Protein AF-A0A2W4IQF8-F1 (afdb_monomer_lite)

Secondary structure (DSSP, 8-state):
---SHHHHHHHHHHHHHHHHHHHHHHHHHHHHHHTT-S-HHHHHHHHHHGGGS-HHHHHHHHHHHHH--HHHHHHHHHHHHHHHHHHHHHHHHHHHHHHHHHHHHHHHHHHHHHHHHHHHHH--

pLDDT: mean 87.43, std 9.72, range [46.59, 96.44]

Radius of gyration: 28.13 Å; chains: 1; bounding box: 71×42×72 Å

Foldseek 3Di:
DPDPPPVVVVVVVVVVVVVVVVLVVLLVLLLVLLVVDPPVVVSVVCNVCVVVDDPVRSVLSSVCSVPVDPVSVVVSVVVVVVVVVVVVVVVVVVVVVVVVVVVVVVVVVVVVVVVVVVVVVVVD

Structure (mmCIF, N/CA/C/O backbone):
data_AF-A0A2W4IQF8-F1
#
_entry.id   AF-A0A2W4IQF8-F1
#
loop_
_atom_site.group_PDB
_atom_site.id
_atom_site.type_symbol
_atom_site.label_atom_id
_atom_site.label_alt_id
_atom_site.label_comp_id
_atom_site.label_asym_id
_atom_site.label_entity_id
_atom_site.label_seq_id
_atom_site.pdbx_PDB_ins_code
_atom_site.Cartn_x
_atom_site.Cartn_y
_atom_site.Cartn_z
_atom_site.occupancy
_atom_site.B_iso_or_equiv
_atom_site.auth_seq_id
_atom_site.auth_comp_id
_atom_site.auth_asym_id
_atom_site.auth_atom_id
_atom_site.pdbx_PDB_model_num
ATOM 1 N N . MET A 1 1 ? 30.285 -25.801 24.815 1.00 46.59 1 MET A N 1
ATOM 2 C CA . MET A 1 1 ? 29.829 -25.815 23.406 1.00 46.59 1 MET A CA 1
ATOM 3 C C . MET A 1 1 ? 29.248 -24.438 23.049 1.00 46.59 1 MET A C 1
ATOM 5 O O . MET A 1 1 ? 28.047 -24.290 22.911 1.00 46.59 1 MET A O 1
ATOM 9 N N . ILE A 1 2 ? 30.096 -23.400 22.976 1.00 52.03 2 ILE A N 1
ATOM 10 C CA . ILE A 1 2 ? 29.701 -21.990 22.739 1.00 52.03 2 ILE A CA 1
ATOM 11 C C . ILE A 1 2 ? 30.511 -21.454 21.545 1.00 52.03 2 ILE A C 1
ATOM 13 O O . ILE A 1 2 ? 31.310 -20.536 21.677 1.00 52.03 2 ILE A O 1
ATOM 17 N N . LYS A 1 3 ? 30.402 -22.105 20.382 1.00 49.88 3 LYS A N 1
ATOM 18 C CA . LY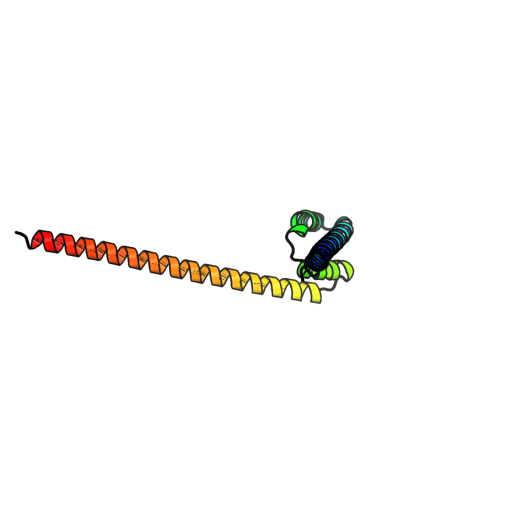S A 1 3 ? 31.070 -21.650 19.144 1.00 49.88 3 LYS A CA 1
ATOM 19 C C . LYS A 1 3 ? 30.112 -21.378 17.974 1.00 49.88 3 LYS A C 1
ATOM 21 O O . LYS A 1 3 ? 30.555 -20.849 16.966 1.00 49.88 3 LYS A O 1
ATOM 26 N N . ASN A 1 4 ? 28.805 -21.596 18.148 1.00 55.59 4 ASN A N 1
ATOM 27 C CA . ASN A 1 4 ? 27.803 -21.387 17.091 1.00 55.59 4 ASN A CA 1
ATOM 28 C C . ASN A 1 4 ? 27.175 -19.976 17.067 1.00 55.59 4 ASN A C 1
ATOM 30 O O . ASN A 1 4 ? 26.306 -19.718 16.258 1.00 55.59 4 ASN A O 1
ATOM 34 N N . ASN A 1 5 ? 27.579 -19.037 17.932 1.00 70.44 5 ASN A N 1
ATOM 35 C CA . ASN A 1 5 ? 26.847 -17.764 18.089 1.00 70.44 5 ASN A CA 1
ATOM 36 C C . ASN A 1 5 ? 27.422 -16.598 17.251 1.00 70.44 5 ASN A C 1
ATOM 38 O O . ASN A 1 5 ? 26.697 -15.684 16.875 1.00 70.44 5 ASN A O 1
ATOM 42 N N . ILE A 1 6 ? 28.725 -16.602 16.944 1.00 78.06 6 ILE A N 1
ATOM 43 C CA . ILE A 1 6 ? 29.368 -15.478 16.234 1.00 78.06 6 ILE A CA 1
ATOM 44 C C . ILE A 1 6 ? 29.118 -15.560 14.724 1.00 78.06 6 ILE A C 1
ATOM 46 O O . ILE A 1 6 ? 28.731 -14.561 14.125 1.00 78.06 6 ILE A O 1
ATOM 50 N N . TYR A 1 7 ? 29.275 -16.742 14.122 1.00 79.25 7 TYR A N 1
ATOM 51 C CA . TYR A 1 7 ? 29.042 -16.940 12.688 1.00 79.25 7 TYR A CA 1
ATOM 52 C C . TYR A 1 7 ? 27.589 -16.651 12.295 1.00 79.25 7 TYR A C 1
ATOM 54 O O . TYR A 1 7 ? 27.363 -15.914 11.341 1.00 79.25 7 TYR A O 1
ATOM 62 N N . ASP A 1 8 ? 26.617 -17.111 13.087 1.00 81.62 8 ASP A N 1
ATOM 63 C CA . ASP A 1 8 ? 25.195 -16.828 12.855 1.00 81.62 8 ASP A CA 1
ATOM 64 C C . ASP A 1 8 ? 24.875 -15.328 12.931 1.00 81.62 8 ASP A C 1
ATOM 66 O O . ASP A 1 8 ? 24.068 -14.814 12.158 1.00 81.62 8 ASP A O 1
ATOM 70 N N . LYS A 1 9 ? 25.519 -14.595 13.849 1.00 81.94 9 LYS A N 1
ATOM 71 C CA . LYS A 1 9 ? 25.371 -13.136 13.949 1.00 81.94 9 LYS A CA 1
ATOM 72 C C . LYS A 1 9 ? 25.987 -12.418 12.754 1.00 81.94 9 LYS A C 1
ATOM 74 O O . LYS A 1 9 ? 25.345 -11.529 12.205 1.00 81.94 9 LYS A O 1
ATOM 79 N N . ILE A 1 10 ? 27.192 -12.810 12.339 1.00 83.00 10 ILE A N 1
ATOM 80 C CA . ILE A 1 10 ? 27.861 -12.244 11.158 1.00 83.00 10 ILE A CA 1
ATOM 81 C C . ILE A 1 10 ? 27.022 -12.501 9.904 1.00 83.00 10 ILE A C 1
ATOM 83 O O . ILE A 1 10 ? 26.798 -11.577 9.130 1.00 83.00 10 ILE A O 1
ATOM 87 N N . TYR A 1 11 ? 26.495 -13.716 9.742 1.00 81.25 11 TYR A N 1
ATOM 88 C CA . TYR A 1 11 ? 25.629 -14.074 8.620 1.00 81.25 11 TYR A CA 1
ATOM 89 C C . TYR A 1 11 ? 24.345 -13.233 8.587 1.00 81.25 11 TYR A C 1
ATOM 91 O O . TYR A 1 11 ? 23.978 -12.701 7.543 1.00 81.25 11 TYR A O 1
ATOM 99 N N . LYS A 1 12 ? 23.693 -13.025 9.740 1.00 83.31 12 LYS A N 1
ATOM 100 C CA . LYS A 1 12 ? 22.524 -12.134 9.837 1.00 83.31 12 LYS A CA 1
ATOM 101 C C . LYS A 1 12 ? 22.856 -10.691 9.462 1.00 83.31 12 LYS A C 1
ATOM 103 O O . LYS A 1 12 ? 22.110 -10.086 8.702 1.00 83.31 12 LYS A O 1
ATOM 108 N N . VAL A 1 13 ? 23.962 -10.147 9.973 1.00 84.19 13 VAL A N 1
ATOM 109 C CA . VAL A 1 13 ? 24.404 -8.780 9.646 1.00 84.19 13 VAL A CA 1
ATOM 110 C C . VAL A 1 13 ? 24.711 -8.651 8.154 1.00 84.19 13 VAL A C 1
ATOM 112 O O . VAL A 1 13 ? 24.280 -7.687 7.532 1.00 84.19 13 VAL A O 1
ATOM 115 N N . PHE A 1 14 ? 25.391 -9.635 7.567 1.00 82.69 14 PHE A N 1
ATOM 116 C CA . PHE A 1 14 ? 25.687 -9.667 6.136 1.00 82.69 14 PHE A CA 1
ATOM 117 C C . PHE A 1 14 ? 24.415 -9.668 5.280 1.00 82.69 14 PHE A C 1
ATOM 119 O O . PHE A 1 14 ? 24.308 -8.874 4.351 1.00 82.69 14 PHE A O 1
ATOM 126 N N . ASN A 1 15 ? 23.419 -10.486 5.631 1.00 79.81 15 ASN A N 1
ATOM 127 C CA . ASN A 1 15 ? 22.148 -10.520 4.904 1.00 79.81 15 ASN A CA 1
ATOM 128 C C . ASN A 1 15 ? 21.381 -9.199 5.005 1.00 79.81 15 ASN A C 1
ATOM 130 O O . ASN A 1 15 ? 20.836 -8.739 4.008 1.00 79.81 15 ASN A O 1
ATOM 134 N N . ILE A 1 16 ? 21.381 -8.565 6.181 1.00 82.50 16 ILE A N 1
ATOM 135 C CA . ILE A 1 16 ? 20.774 -7.241 6.367 1.00 82.50 16 ILE A CA 1
ATOM 136 C C . ILE A 1 16 ? 21.474 -6.202 5.480 1.00 82.50 16 ILE A C 1
ATOM 138 O O . ILE A 1 16 ? 20.809 -5.419 4.811 1.00 82.50 16 ILE A O 1
ATOM 142 N N . ILE A 1 17 ? 22.811 -6.205 5.444 1.00 81.69 17 ILE A N 1
ATOM 143 C CA . ILE A 1 17 ? 23.585 -5.282 4.602 1.00 81.69 17 ILE A CA 1
ATOM 144 C C . ILE A 1 17 ? 23.272 -5.502 3.119 1.00 81.69 17 ILE A C 1
ATOM 146 O O . ILE A 1 17 ? 23.031 -4.527 2.413 1.00 81.69 17 ILE A O 1
ATOM 150 N N . ASN A 1 18 ? 23.247 -6.752 2.651 1.00 80.56 18 ASN A N 1
ATOM 151 C CA . ASN A 1 18 ? 22.939 -7.053 1.251 1.00 80.56 18 ASN A CA 1
ATOM 152 C C . ASN A 1 18 ? 21.545 -6.569 0.856 1.00 80.56 18 ASN A C 1
ATOM 154 O O . ASN A 1 18 ? 21.410 -5.911 -0.170 1.00 80.56 18 ASN A O 1
ATOM 158 N N . PHE A 1 19 ? 20.549 -6.818 1.705 1.00 81.88 19 PHE A N 1
ATOM 159 C CA . PHE A 1 19 ? 19.185 -6.342 1.501 1.00 81.88 19 PHE A CA 1
ATOM 160 C C . PHE A 1 19 ? 19.122 -4.810 1.362 1.00 81.88 19 PHE A C 1
ATOM 162 O O . PHE A 1 19 ? 18.545 -4.286 0.413 1.00 81.88 19 PHE A O 1
ATOM 169 N N . PHE A 1 20 ? 19.799 -4.067 2.247 1.00 81.88 20 PHE A N 1
ATOM 170 C CA . PHE A 1 20 ? 19.864 -2.605 2.127 1.00 81.88 20 PHE A CA 1
ATOM 171 C C . PHE A 1 20 ? 20.572 -2.142 0.850 1.00 81.88 20 PHE A C 1
ATOM 173 O O . PHE A 1 20 ? 20.150 -1.164 0.233 1.00 81.88 20 PHE A O 1
ATOM 180 N N . MET A 1 21 ? 21.649 -2.820 0.450 1.00 85.94 21 MET A N 1
ATOM 181 C CA . MET A 1 21 ? 22.392 -2.478 -0.765 1.00 85.94 21 MET A CA 1
ATOM 182 C C . MET A 1 21 ? 21.556 -2.698 -2.029 1.00 85.94 21 MET A C 1
ATOM 1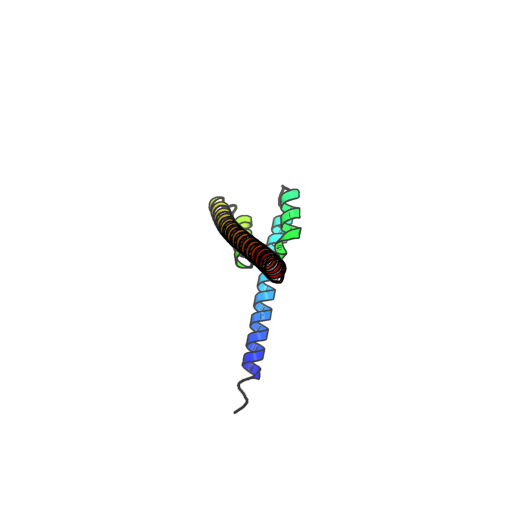84 O O . MET A 1 21 ? 21.617 -1.876 -2.943 1.00 85.94 21 MET A O 1
ATOM 188 N N . GLU A 1 22 ? 20.759 -3.764 -2.066 1.00 89.69 22 GLU A N 1
ATOM 189 C CA . GLU A 1 22 ? 19.836 -4.067 -3.162 1.00 89.69 22 GLU A CA 1
ATOM 190 C C . GLU A 1 22 ? 18.748 -2.998 -3.290 1.00 89.69 22 GLU A C 1
ATOM 192 O O . GLU A 1 22 ? 18.574 -2.420 -4.366 1.00 89.69 22 GLU A O 1
ATOM 197 N N . ARG A 1 23 ? 18.122 -2.614 -2.173 1.00 92.75 23 ARG A N 1
ATOM 198 C CA . ARG A 1 23 ? 17.149 -1.517 -2.156 1.00 92.75 23 ARG A CA 1
ATOM 199 C C . ARG A 1 23 ? 17.747 -0.195 -2.641 1.00 92.75 23 ARG A C 1
ATOM 201 O O . ARG A 1 23 ? 17.172 0.471 -3.500 1.00 92.75 23 ARG A O 1
ATOM 208 N N . ILE A 1 24 ? 18.920 0.187 -2.129 1.00 91.31 24 ILE A N 1
ATOM 209 C CA . ILE A 1 24 ? 19.610 1.420 -2.551 1.00 91.31 24 ILE A CA 1
ATOM 210 C C . ILE A 1 24 ? 19.899 1.385 -4.057 1.00 91.31 24 ILE A C 1
ATOM 212 O O . ILE A 1 24 ? 19.774 2.404 -4.744 1.00 91.31 24 ILE A O 1
ATOM 216 N N . PHE A 1 25 ? 20.293 0.225 -4.583 1.00 92.06 25 PHE A N 1
ATOM 217 C CA . PHE A 1 25 ? 20.529 0.047 -6.009 1.00 92.06 25 PHE A CA 1
ATOM 218 C C . PHE A 1 25 ? 19.247 0.245 -6.833 1.00 92.06 25 PHE A C 1
ATOM 220 O O . PHE A 1 25 ? 19.275 1.017 -7.798 1.00 92.06 25 PHE A O 1
ATOM 227 N N . LEU A 1 26 ? 18.134 -0.378 -6.430 1.00 93.50 26 LEU A N 1
ATOM 228 C CA . LEU A 1 26 ? 16.824 -0.220 -7.074 1.00 93.50 26 LEU A CA 1
ATOM 229 C C . LEU A 1 26 ? 16.376 1.246 -7.081 1.00 93.50 26 LEU A C 1
ATOM 231 O O . LEU A 1 26 ? 16.114 1.807 -8.148 1.00 93.50 26 LEU A O 1
ATOM 235 N N . GLU A 1 27 ? 16.376 1.902 -5.919 1.00 93.81 27 GLU A N 1
ATOM 236 C CA . GLU A 1 27 ? 15.953 3.301 -5.797 1.00 93.81 27 GLU A CA 1
ATOM 237 C C . GLU A 1 27 ? 16.784 4.233 -6.690 1.00 93.81 27 GLU A C 1
ATOM 239 O O . GLU A 1 27 ? 16.240 5.108 -7.366 1.00 93.81 27 GLU A O 1
ATOM 244 N N . ASN A 1 28 ? 18.106 4.048 -6.734 1.00 93.06 28 ASN A N 1
ATOM 245 C CA . ASN A 1 28 ? 18.986 4.870 -7.568 1.00 93.06 28 ASN A CA 1
ATOM 246 C C . ASN A 1 28 ? 18.730 4.664 -9.063 1.00 93.06 28 ASN A C 1
ATOM 248 O O . ASN A 1 28 ? 18.785 5.621 -9.842 1.00 93.06 28 ASN A O 1
ATOM 252 N N . ARG A 1 29 ? 18.442 3.427 -9.476 1.00 94.69 29 ARG A N 1
ATOM 253 C CA . ARG A 1 29 ? 18.128 3.107 -10.871 1.00 94.69 29 ARG A CA 1
ATOM 254 C C . ARG A 1 29 ? 16.808 3.749 -11.293 1.00 94.69 29 ARG A C 1
ATOM 256 O O . ARG A 1 29 ? 16.766 4.408 -12.330 1.00 94.69 29 ARG A O 1
ATOM 263 N N . ILE A 1 30 ? 15.786 3.666 -10.445 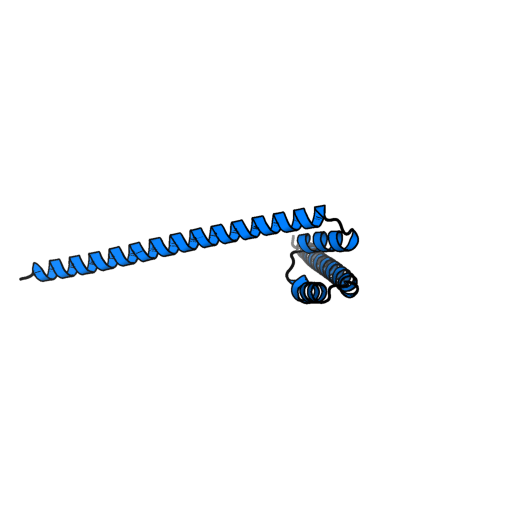1.00 94.12 30 ILE A N 1
ATOM 264 C CA . ILE A 1 30 ? 14.497 4.329 -10.664 1.00 94.12 30 ILE A CA 1
ATOM 265 C C . ILE A 1 30 ? 14.669 5.856 -10.714 1.00 94.12 30 ILE A C 1
ATOM 267 O O . ILE A 1 30 ? 14.214 6.480 -11.669 1.00 94.12 30 ILE A O 1
ATOM 271 N N . LYS A 1 31 ? 15.391 6.468 -9.762 1.00 92.88 31 LYS A N 1
ATOM 272 C CA . LYS A 1 31 ? 15.683 7.921 -9.761 1.00 92.88 31 LYS A CA 1
ATOM 273 C C . LYS A 1 31 ? 16.353 8.375 -11.054 1.00 92.88 31 LYS A C 1
ATOM 275 O O . LYS A 1 31 ? 16.002 9.412 -11.618 1.00 92.88 31 LYS A O 1
ATOM 280 N N . LYS A 1 32 ? 17.288 7.574 -11.566 1.00 93.38 32 LYS A N 1
ATOM 281 C CA . LYS A 1 32 ? 17.932 7.848 -12.851 1.00 93.38 32 LYS A CA 1
ATOM 282 C C . LYS A 1 32 ? 16.918 7.843 -13.996 1.00 93.38 32 LYS A C 1
ATOM 284 O O . LYS A 1 32 ? 16.950 8.767 -14.800 1.00 93.38 32 LYS A O 1
ATOM 289 N N . ILE A 1 33 ? 16.017 6.862 -14.068 1.00 92.44 33 ILE A N 1
ATOM 290 C CA . ILE A 1 33 ? 14.976 6.823 -15.110 1.00 92.44 33 ILE A CA 1
ATOM 291 C C . ILE A 1 33 ? 14.017 8.013 -14.970 1.00 92.44 33 ILE A C 1
ATOM 293 O O . ILE A 1 33 ? 13.741 8.692 -15.957 1.00 92.44 33 ILE A O 1
ATOM 297 N N . ILE A 1 34 ? 13.586 8.321 -13.743 1.00 91.94 34 ILE A N 1
ATOM 298 C CA . ILE A 1 34 ? 12.714 9.457 -13.418 1.00 91.94 34 ILE A CA 1
ATOM 299 C C . ILE A 1 34 ? 13.270 10.780 -13.952 1.00 91.94 34 ILE A C 1
ATOM 301 O O . ILE A 1 34 ? 12.512 11.571 -14.509 1.00 91.94 34 ILE A O 1
ATOM 305 N N . SER A 1 35 ? 14.587 10.995 -13.864 1.00 90.06 35 SER A N 1
ATOM 306 C CA . SER A 1 35 ? 15.231 12.217 -14.372 1.00 90.06 35 SER A CA 1
ATOM 307 C C . SER A 1 35 ? 15.041 12.452 -15.880 1.00 90.06 35 SER A C 1
ATOM 309 O O . SER A 1 35 ? 15.212 13.573 -16.357 1.00 90.06 35 SER A O 1
ATOM 311 N N . PHE A 1 36 ? 14.655 11.414 -16.632 1.00 90.81 36 PHE A N 1
ATOM 312 C CA . PHE A 1 36 ? 14.371 11.480 -18.067 1.00 90.81 36 PHE A CA 1
ATOM 313 C C . PHE A 1 36 ? 12.870 11.505 -18.401 1.00 90.81 36 PHE A C 1
ATOM 315 O O . PHE A 1 36 ? 12.508 11.629 -19.575 1.00 90.81 36 PHE A O 1
ATOM 322 N N . ILE A 1 37 ? 11.981 11.389 -17.408 1.00 88.19 37 ILE A N 1
ATOM 323 C CA . ILE A 1 37 ? 10.531 11.414 -17.626 1.00 88.19 37 ILE A CA 1
ATOM 324 C C . ILE A 1 37 ? 10.105 12.823 -18.058 1.00 88.19 37 ILE A C 1
ATOM 326 O O . ILE A 1 37 ? 10.399 13.820 -17.405 1.00 88.19 37 ILE A O 1
ATOM 330 N N . LYS A 1 38 ? 9.360 12.912 -19.169 1.00 88.88 38 LYS A N 1
ATOM 331 C CA . LYS A 1 38 ? 8.869 14.196 -19.710 1.00 88.88 38 LYS A CA 1
ATOM 332 C C . LYS A 1 38 ? 7.861 14.887 -18.791 1.00 88.88 38 LYS A C 1
ATOM 334 O O . LYS A 1 38 ? 7.786 16.111 -18.770 1.00 88.88 38 LYS A O 1
ATOM 339 N N . ASN A 1 39 ? 7.056 14.101 -18.079 1.00 90.88 39 ASN A N 1
ATOM 340 C CA . ASN A 1 39 ? 6.095 14.607 -17.110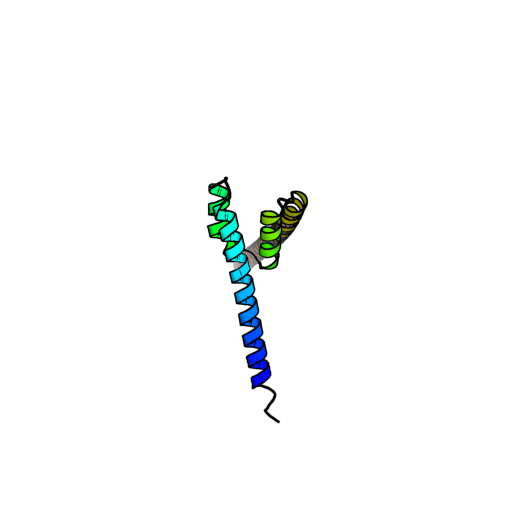 1.00 90.88 39 ASN A CA 1
ATOM 341 C C . ASN A 1 39 ? 6.817 14.934 -15.794 1.00 90.88 39 ASN A C 1
ATOM 343 O O . ASN A 1 39 ? 7.114 14.040 -15.003 1.00 90.88 39 ASN A O 1
ATOM 347 N N . GLN A 1 40 ? 7.099 16.220 -15.584 1.00 90.12 40 GLN A N 1
ATOM 348 C CA . GLN A 1 40 ? 7.836 16.697 -14.413 1.00 90.12 40 GLN A CA 1
ATOM 349 C C . GLN A 1 40 ? 7.080 16.462 -13.103 1.00 90.12 40 GLN A C 1
ATOM 351 O O . GLN A 1 40 ? 7.708 16.091 -12.117 1.00 90.12 40 GLN A O 1
ATOM 356 N N . ASP A 1 41 ? 5.753 16.606 -13.097 1.00 92.50 41 ASP A N 1
ATOM 357 C CA . ASP A 1 41 ? 4.939 16.392 -11.895 1.00 92.50 41 ASP A CA 1
ATOM 358 C C . ASP A 1 41 ? 5.007 14.932 -11.441 1.00 92.50 41 ASP A C 1
ATOM 360 O O . ASP A 1 41 ? 5.225 14.645 -10.264 1.00 92.50 41 ASP A O 1
ATOM 364 N N . LEU A 1 42 ? 4.888 14.000 -12.393 1.00 87.44 42 LEU A N 1
ATOM 365 C CA . LEU A 1 42 ? 5.041 12.573 -12.125 1.00 87.44 42 LEU A CA 1
ATOM 366 C C . LEU A 1 42 ? 6.458 12.252 -11.641 1.00 87.44 42 LEU A C 1
ATOM 368 O O . LEU A 1 42 ? 6.620 11.505 -10.678 1.00 87.44 42 LEU A O 1
ATOM 372 N N . GLY A 1 43 ? 7.475 12.824 -12.286 1.00 91.06 43 GLY A N 1
ATOM 373 C CA . GLY A 1 43 ? 8.862 12.601 -11.898 1.00 91.06 43 GLY A CA 1
ATOM 374 C C . GLY A 1 43 ? 9.152 13.074 -10.471 1.00 91.06 43 GLY A C 1
ATOM 375 O O . GLY A 1 43 ? 9.647 12.297 -9.658 1.00 91.06 43 GLY A O 1
ATOM 376 N N . LEU A 1 44 ? 8.753 14.303 -10.134 1.00 91.62 44 LEU A N 1
ATOM 377 C CA . LEU A 1 44 ? 8.903 14.870 -8.789 1.00 91.62 44 LEU A CA 1
ATOM 378 C C . LEU A 1 44 ? 8.134 14.069 -7.737 1.00 91.62 44 LEU A C 1
ATOM 380 O O . LEU A 1 44 ? 8.644 13.830 -6.638 1.00 91.62 44 LEU A O 1
ATOM 384 N N . PHE A 1 45 ? 6.915 13.635 -8.066 1.00 91.31 45 PHE A N 1
ATOM 385 C CA . PHE A 1 45 ? 6.115 12.807 -7.171 1.00 91.31 45 PHE A CA 1
ATOM 386 C C . PHE A 1 45 ? 6.824 11.489 -6.853 1.00 91.31 45 PHE A C 1
ATOM 388 O O . PHE A 1 45 ? 6.952 11.133 -5.680 1.00 91.31 45 PHE A O 1
ATOM 395 N N . LEU A 1 46 ? 7.316 10.785 -7.874 1.00 90.38 46 LEU A N 1
ATOM 396 C CA . LEU A 1 46 ? 8.020 9.521 -7.684 1.00 90.38 46 LEU A CA 1
ATOM 397 C C . LEU A 1 46 ? 9.334 9.724 -6.923 1.00 90.38 46 LEU A C 1
ATOM 399 O O . LEU A 1 46 ? 9.588 9.001 -5.967 1.00 90.38 46 LEU A O 1
ATOM 403 N N . GLU A 1 47 ? 10.132 10.736 -7.267 1.00 91.06 47 GLU A N 1
ATOM 404 C CA . GLU A 1 47 ? 11.400 11.022 -6.583 1.00 91.06 47 GLU A CA 1
ATOM 405 C C . GLU A 1 47 ? 11.209 11.285 -5.082 1.00 91.06 47 GLU A C 1
ATOM 407 O O . GLU A 1 47 ? 11.983 10.793 -4.259 1.00 91.06 47 GLU A O 1
ATOM 412 N N . THR A 1 48 ? 10.145 12.007 -4.721 1.00 92.69 48 THR A N 1
ATOM 413 C CA . THR A 1 48 ? 9.843 12.360 -3.326 1.00 92.69 48 THR A CA 1
ATOM 414 C C . THR A 1 48 ? 9.325 11.169 -2.517 1.00 92.69 48 THR A C 1
ATOM 416 O O . THR A 1 48 ? 9.555 11.103 -1.311 1.00 92.69 48 THR A O 1
ATOM 419 N N . ASN A 1 49 ? 8.623 10.230 -3.159 1.00 91.38 49 ASN A N 1
ATOM 420 C CA . ASN A 1 49 ? 7.885 9.171 -2.463 1.00 91.38 49 ASN A CA 1
ATOM 421 C C . ASN A 1 49 ? 8.480 7.770 -2.631 1.00 91.38 49 ASN A C 1
ATOM 423 O O . ASN A 1 49 ? 8.022 6.851 -1.960 1.00 91.38 49 ASN A O 1
ATOM 427 N N . ILE A 1 50 ? 9.501 7.584 -3.472 1.00 91.25 50 ILE A N 1
ATOM 428 C CA . ILE A 1 50 ? 10.078 6.265 -3.773 1.00 91.25 50 ILE A CA 1
ATOM 429 C C . ILE A 1 50 ? 10.525 5.489 -2.527 1.00 91.25 50 ILE A C 1
ATOM 431 O O . ILE A 1 50 ? 10.356 4.279 -2.458 1.00 91.25 50 ILE A O 1
ATOM 435 N N . SER A 1 51 ? 11.022 6.179 -1.501 1.00 89.06 51 SER A N 1
ATOM 436 C CA . SER A 1 51 ? 11.472 5.549 -0.255 1.00 89.06 51 SER A CA 1
ATOM 437 C C . SER A 1 51 ? 10.338 4.935 0.572 1.00 89.06 51 SER A C 1
ATOM 439 O O . SER A 1 51 ? 10.613 4.161 1.485 1.00 89.06 51 SER A O 1
ATOM 441 N N . VAL A 1 52 ? 9.079 5.269 0.272 1.00 90.75 52 VAL A N 1
ATOM 442 C CA . VAL A 1 52 ? 7.886 4.744 0.955 1.00 90.75 52 VAL A CA 1
ATOM 443 C C . VAL A 1 52 ? 7.434 3.409 0.357 1.00 90.75 52 VAL A C 1
ATOM 445 O O . VAL A 1 52 ? 6.683 2.680 0.997 1.00 90.75 52 VAL A O 1
ATOM 448 N N . PHE A 1 53 ? 7.886 3.075 -0.852 1.00 90.94 53 PHE A N 1
ATOM 449 C CA . PHE A 1 53 ? 7.482 1.855 -1.543 1.00 90.94 53 PHE A CA 1
ATOM 450 C C . PHE A 1 53 ? 8.117 0.631 -0.876 1.00 90.94 53 PHE A C 1
ATOM 452 O O . PHE A 1 53 ? 9.274 0.667 -0.438 1.00 90.94 53 PHE A O 1
ATOM 459 N N . GLU A 1 54 ? 7.356 -0.457 -0.803 1.00 91.94 54 GLU A N 1
ATOM 460 C CA . GLU A 1 54 ? 7.882 -1.766 -0.417 1.00 91.94 54 GLU A CA 1
ATOM 461 C C . GLU A 1 54 ? 8.817 -2.292 -1.518 1.00 91.94 54 GLU A C 1
ATOM 463 O O . GLU A 1 54 ? 8.758 -1.826 -2.656 1.00 91.94 54 GLU A O 1
ATOM 468 N N . ASP A 1 55 ? 9.721 -3.219 -1.197 1.00 91.25 55 ASP A N 1
ATOM 469 C CA . ASP A 1 55 ? 10.729 -3.673 -2.169 1.00 91.25 55 ASP A CA 1
ATOM 470 C C . ASP A 1 55 ? 10.091 -4.333 -3.402 1.00 91.25 55 ASP A C 1
ATOM 472 O O . ASP A 1 55 ? 10.451 -3.989 -4.526 1.00 91.25 55 ASP A O 1
ATOM 476 N N . ASP A 1 56 ? 9.059 -5.159 -3.210 1.00 90.94 56 ASP A N 1
ATOM 477 C CA . ASP A 1 56 ? 8.294 -5.771 -4.307 1.00 90.94 56 ASP A CA 1
ATOM 478 C C . ASP A 1 56 ? 7.644 -4.708 -5.219 1.00 90.94 56 ASP A C 1
ATOM 480 O O . ASP A 1 56 ? 7.577 -4.854 -6.443 1.00 90.94 56 ASP A O 1
ATOM 484 N N . ASP A 1 57 ? 7.191 -3.597 -4.631 1.00 93.25 57 ASP A N 1
ATOM 485 C CA . ASP A 1 57 ? 6.597 -2.486 -5.374 1.00 93.25 57 ASP A CA 1
ATOM 486 C C . ASP A 1 57 ? 7.658 -1.700 -6.148 1.00 93.25 57 ASP A C 1
ATOM 488 O O . ASP A 1 57 ? 7.392 -1.229 -7.256 1.00 93.25 57 ASP A O 1
ATOM 492 N N . LEU A 1 58 ? 8.863 -1.560 -5.583 1.00 93.62 58 LEU A N 1
ATOM 493 C CA . LEU A 1 58 ? 10.006 -0.946 -6.256 1.00 93.62 58 LEU A CA 1
ATOM 494 C C . LEU A 1 58 ? 10.443 -1.769 -7.466 1.00 93.62 58 LEU A C 1
ATOM 496 O O . LEU A 1 58 ? 10.703 -1.191 -8.521 1.00 93.62 58 LEU A O 1
ATOM 500 N N . GLU A 1 59 ? 10.498 -3.093 -7.341 1.00 93.19 59 GLU A N 1
ATOM 501 C CA . GLU A 1 59 ? 10.842 -3.985 -8.450 1.00 93.19 59 GLU A CA 1
ATOM 502 C C . GLU A 1 59 ? 9.837 -3.867 -9.596 1.00 93.19 59 GLU A C 1
ATOM 504 O O . GLU A 1 59 ? 10.228 -3.628 -10.740 1.00 93.19 59 GLU A O 1
ATOM 509 N N . ARG A 1 60 ? 8.537 -3.930 -9.290 1.00 93.31 60 ARG A N 1
ATOM 510 C CA . ARG A 1 60 ? 7.474 -3.788 -10.297 1.00 93.31 60 ARG A CA 1
ATOM 511 C C . ARG A 1 60 ? 7.440 -2.398 -10.923 1.00 93.31 60 ARG A C 1
ATOM 513 O O . ARG A 1 60 ? 7.241 -2.269 -12.130 1.00 93.31 60 ARG A O 1
ATOM 520 N N . LEU A 1 61 ? 7.659 -1.349 -10.127 1.00 92.50 61 LEU A N 1
ATOM 521 C CA . LEU A 1 61 ? 7.773 0.015 -10.640 1.00 92.50 61 LEU A CA 1
ATOM 522 C C . LEU A 1 61 ? 8.968 0.142 -11.589 1.00 92.50 61 LEU A C 1
ATOM 524 O O . LEU A 1 61 ? 8.835 0.743 -12.654 1.00 92.50 61 LEU A O 1
ATOM 528 N N . LEU A 1 62 ? 10.124 -0.419 -11.227 1.00 93.44 62 LEU A N 1
ATOM 529 C CA . LEU A 1 62 ? 11.300 -0.419 -12.089 1.00 93.44 62 LEU A CA 1
ATOM 530 C C . LEU A 1 62 ? 11.027 -1.178 -13.391 1.00 93.44 62 LEU A C 1
ATOM 532 O O . LEU A 1 62 ? 11.327 -0.658 -14.462 1.00 93.44 62 LEU A O 1
ATOM 536 N N . GLU A 1 63 ? 10.418 -2.360 -13.315 1.00 93.69 63 GLU A N 1
ATOM 537 C CA . GLU A 1 63 ? 10.072 -3.158 -14.493 1.00 93.69 63 GLU A CA 1
ATOM 538 C C . GLU A 1 63 ? 9.121 -2.399 -15.426 1.00 93.69 63 GLU A C 1
ATOM 540 O O . GLU A 1 63 ? 9.361 -2.335 -16.635 1.00 93.69 63 GLU A O 1
ATOM 545 N N . PHE A 1 64 ? 8.094 -1.739 -14.883 1.00 92.81 64 PHE A N 1
ATOM 546 C CA . PHE A 1 64 ? 7.229 -0.857 -15.667 1.00 92.81 64 PHE A CA 1
ATOM 547 C C . PHE A 1 64 ? 8.024 0.269 -16.337 1.00 92.81 64 PHE A C 1
ATOM 549 O O . PHE A 1 64 ? 7.877 0.502 -17.534 1.00 92.81 64 PHE A O 1
ATOM 556 N N . LEU A 1 65 ? 8.880 0.963 -15.585 1.00 91.00 65 LEU A N 1
ATOM 557 C CA . LEU A 1 65 ? 9.657 2.092 -16.098 1.00 91.00 65 LEU A CA 1
ATOM 558 C C . LEU A 1 65 ? 10.655 1.684 -17.192 1.00 91.00 65 LEU A C 1
ATOM 560 O O . LEU A 1 65 ? 10.976 2.501 -18.056 1.00 91.00 65 LEU A O 1
ATOM 564 N N . GLU A 1 66 ? 11.142 0.444 -17.170 1.00 91.56 66 GLU A N 1
ATOM 565 C CA . GLU A 1 66 ? 12.070 -0.085 -18.174 1.00 91.56 66 GLU A CA 1
ATOM 566 C C . GLU A 1 66 ? 11.369 -0.652 -19.410 1.00 91.56 66 GLU A C 1
ATOM 568 O O . GLU A 1 66 ? 11.890 -0.529 -20.519 1.00 91.56 66 GLU A O 1
ATOM 573 N N . THR A 1 67 ? 10.197 -1.263 -19.235 1.00 92.31 67 THR A N 1
ATOM 574 C CA . THR A 1 67 ? 9.484 -1.969 -20.313 1.00 92.31 67 THR A CA 1
ATOM 575 C C . THR A 1 67 ? 8.382 -1.138 -20.962 1.00 92.31 67 THR A C 1
ATOM 577 O O . THR A 1 67 ? 8.054 -1.364 -22.126 1.00 92.31 67 THR A O 1
ATOM 580 N N . GLY A 1 68 ? 7.797 -0.191 -20.227 1.00 88.69 68 GLY A N 1
ATOM 581 C CA . GLY A 1 68 ? 6.588 0.526 -20.630 1.00 88.69 68 GLY A CA 1
ATOM 582 C C . GLY A 1 68 ? 5.353 -0.373 -20.744 1.00 88.69 68 GLY A C 1
ATOM 583 O O . GLY A 1 68 ? 4.446 -0.043 -21.502 1.00 88.69 68 GLY A O 1
ATOM 584 N N . SER A 1 69 ? 5.325 -1.523 -20.058 1.00 93.12 69 SER A N 1
ATOM 585 C CA . SER A 1 69 ? 4.209 -2.473 -20.136 1.00 93.12 69 SER A CA 1
ATOM 586 C C . SER A 1 69 ? 2.955 -1.941 -19.436 1.00 93.12 69 SER A C 1
ATOM 588 O O . SER A 1 69 ? 2.886 -1.891 -18.205 1.00 93.12 69 SER A O 1
ATOM 590 N N . ASP A 1 70 ? 1.940 -1.592 -20.229 1.00 91.31 70 ASP A N 1
ATOM 591 C CA . ASP A 1 70 ? 0.637 -1.134 -19.731 1.00 91.31 70 ASP A CA 1
ATOM 592 C C . ASP A 1 70 ? -0.099 -2.214 -18.915 1.00 91.31 70 ASP A C 1
ATOM 594 O O . ASP A 1 70 ? -0.813 -1.903 -17.963 1.00 91.31 70 ASP A O 1
ATOM 598 N N . GLU A 1 71 ? 0.089 -3.490 -19.260 1.00 93.88 71 GLU A N 1
ATOM 599 C CA . GLU A 1 71 ? -0.507 -4.616 -18.530 1.00 93.88 71 GLU A CA 1
ATOM 600 C C . GLU A 1 71 ? 0.074 -4.715 -17.114 1.00 93.88 71 GLU A C 1
ATOM 602 O O . GLU A 1 71 ? -0.672 -4.796 -16.140 1.00 93.88 71 GLU A O 1
ATOM 607 N N . LEU A 1 72 ? 1.399 -4.583 -16.987 1.00 92.25 72 LEU A N 1
ATOM 608 C CA . LEU A 1 72 ? 2.086 -4.662 -15.699 1.00 92.25 72 LEU A CA 1
ATOM 609 C C . LEU A 1 72 ? 1.639 -3.546 -14.750 1.00 92.25 72 LEU A C 1
ATOM 611 O O . LEU A 1 72 ? 1.351 -3.798 -13.579 1.00 92.25 72 LEU A O 1
ATOM 615 N N . ILE A 1 73 ? 1.546 -2.308 -15.248 1.00 90.62 73 ILE A N 1
ATOM 616 C CA . ILE A 1 73 ? 1.093 -1.181 -14.425 1.00 90.62 73 ILE A CA 1
ATOM 617 C C . ILE A 1 73 ? -0.395 -1.295 -14.080 1.00 90.62 73 ILE A C 1
ATOM 619 O O . ILE A 1 73 ? -0.783 -0.961 -12.960 1.00 90.62 73 ILE A O 1
ATOM 623 N N . ALA A 1 74 ? -1.234 -1.798 -14.992 1.00 93.38 74 ALA A N 1
ATOM 624 C CA . ALA A 1 74 ? -2.653 -2.010 -14.723 1.00 93.38 74 ALA A CA 1
ATOM 625 C C . ALA A 1 74 ? -2.871 -3.063 -13.626 1.00 93.38 74 ALA A C 1
ATOM 627 O O . ALA A 1 74 ? -3.674 -2.841 -12.710 1.00 93.38 74 ALA A O 1
ATOM 628 N N . ASP A 1 75 ? -2.127 -4.166 -13.674 1.00 94.44 75 ASP A N 1
ATOM 629 C CA . ASP A 1 75 ? -2.170 -5.215 -12.657 1.00 94.44 75 ASP A CA 1
ATOM 630 C C . ASP A 1 75 ? -1.659 -4.706 -11.308 1.00 94.44 75 ASP A C 1
ATOM 632 O O . ASP A 1 75 ? -2.340 -4.866 -10.289 1.00 94.44 75 ASP A O 1
ATOM 636 N N . PHE A 1 76 ? -0.525 -3.998 -11.306 1.00 93.12 76 PHE A N 1
ATOM 637 C CA . PHE A 1 76 ? 0.032 -3.383 -10.103 1.00 93.12 76 PHE A CA 1
ATOM 638 C C . PHE A 1 76 ? -0.959 -2.418 -9.435 1.00 93.12 76 PHE A C 1
ATOM 640 O O . PHE A 1 76 ? -1.253 -2.536 -8.242 1.00 93.12 76 PHE A O 1
ATOM 647 N N . LEU A 1 77 ? -1.547 -1.497 -10.204 1.00 92.50 77 LEU A N 1
ATOM 648 C CA . LEU A 1 77 ? -2.532 -0.542 -9.690 1.00 92.50 77 LEU A CA 1
ATOM 649 C C . LEU A 1 77 ? -3.809 -1.236 -9.199 1.00 92.50 77 LEU A C 1
ATOM 651 O O . LEU A 1 77 ? -4.402 -0.814 -8.200 1.00 92.50 77 LEU A O 1
ATOM 655 N N . THR A 1 78 ? -4.231 -2.312 -9.865 1.00 96.12 78 THR A N 1
ATOM 656 C CA . THR A 1 78 ? -5.390 -3.112 -9.450 1.00 96.12 78 THR A CA 1
ATOM 657 C C . THR A 1 78 ? -5.143 -3.793 -8.107 1.00 96.12 78 THR A C 1
ATOM 659 O O . THR A 1 78 ? -6.026 -3.791 -7.243 1.00 96.12 78 THR A O 1
ATOM 662 N N . GLU A 1 79 ? -3.955 -4.356 -7.906 1.00 95.31 79 GLU A N 1
ATOM 663 C CA . GLU A 1 79 ? -3.553 -4.971 -6.642 1.00 95.31 79 GLU A CA 1
ATOM 664 C C . GLU A 1 79 ? -3.552 -3.947 -5.504 1.00 95.31 79 GLU A C 1
ATOM 666 O O . GLU A 1 79 ? -4.275 -4.126 -4.518 1.00 95.31 79 GLU A O 1
ATOM 671 N N . LYS A 1 80 ? -2.879 -2.805 -5.689 1.00 92.69 80 LYS A N 1
ATOM 672 C CA . LYS A 1 80 ? -2.844 -1.733 -4.679 1.00 92.69 80 LYS A CA 1
ATOM 673 C C . LYS A 1 80 ? -4.217 -1.154 -4.368 1.00 92.69 80 LYS A C 1
ATOM 675 O O . LYS A 1 80 ? -4.532 -0.864 -3.212 1.00 92.69 80 LYS A O 1
ATOM 680 N N . THR A 1 81 ? -5.088 -1.064 -5.369 1.00 94.62 81 THR A N 1
ATOM 681 C CA . THR A 1 81 ? -6.480 -0.648 -5.159 1.00 94.62 81 THR A CA 1
ATOM 682 C C . THR A 1 81 ? -7.234 -1.644 -4.275 1.00 94.62 81 THR A C 1
ATOM 684 O O . THR A 1 81 ? -7.958 -1.235 -3.363 1.00 94.62 81 THR A O 1
ATOM 687 N N . LYS A 1 82 ? -7.062 -2.954 -4.492 1.00 96.19 82 LYS A N 1
ATOM 688 C CA . LYS A 1 82 ? -7.691 -3.991 -3.656 1.00 96.19 82 LYS A CA 1
ATOM 689 C C . LYS A 1 82 ? -7.177 -3.939 -2.218 1.00 96.19 82 LYS A C 1
ATOM 691 O O . LYS A 1 82 ? -7.988 -3.987 -1.291 1.00 96.19 82 LYS A O 1
ATOM 696 N N . GLU A 1 83 ? -5.868 -3.794 -2.023 1.00 93.94 83 GLU A N 1
ATOM 697 C CA . GLU A 1 83 ? -5.258 -3.646 -0.695 1.00 93.94 83 GLU A CA 1
ATOM 698 C C . GLU A 1 83 ? -5.830 -2.443 0.056 1.00 93.94 83 GLU A C 1
ATOM 700 O O . GLU A 1 83 ? -6.288 -2.572 1.197 1.00 93.94 83 GLU A O 1
ATOM 705 N N . PHE A 1 84 ? -5.889 -1.287 -0.609 1.00 94.00 84 PHE A N 1
ATOM 706 C CA . PHE A 1 84 ? -6.468 -0.074 -0.044 1.00 94.00 84 PHE A CA 1
ATOM 707 C C . PHE A 1 84 ? -7.938 -0.272 0.348 1.00 94.00 84 PHE A C 1
ATOM 709 O O . PHE A 1 84 ? -8.340 0.057 1.467 1.00 94.00 84 PHE A O 1
ATOM 716 N N . MET A 1 85 ? -8.743 -0.881 -0.527 1.00 95.94 85 MET A N 1
ATOM 717 C CA . MET A 1 85 ? -10.156 -1.156 -0.247 1.00 95.94 85 MET A CA 1
ATOM 718 C C . MET A 1 85 ? -10.347 -2.077 0.964 1.00 95.94 85 MET A C 1
ATOM 720 O O . MET A 1 85 ? -11.247 -1.844 1.778 1.00 95.94 85 MET A O 1
ATOM 724 N N . LEU A 1 86 ? -9.481 -3.078 1.142 1.00 96.44 86 LEU A N 1
ATOM 725 C CA . LEU A 1 86 ? -9.493 -3.938 2.328 1.00 96.44 86 LEU A CA 1
ATOM 726 C C . LEU A 1 86 ? -9.168 -3.156 3.606 1.00 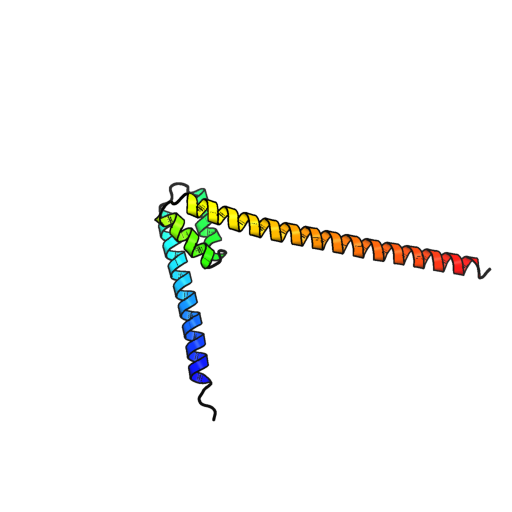96.44 86 LEU A C 1
ATOM 728 O O . LEU A 1 86 ? -9.813 -3.368 4.637 1.00 96.44 86 LEU A O 1
ATOM 732 N N . GLN A 1 87 ? -8.195 -2.243 3.561 1.00 94.81 87 GLN A N 1
ATOM 733 C CA . GLN A 1 87 ? -7.878 -1.383 4.705 1.00 94.81 87 GLN A CA 1
ATOM 734 C C . GLN A 1 87 ? -9.045 -0.450 5.054 1.00 94.81 87 GLN A C 1
ATOM 736 O O . GLN A 1 87 ? -9.419 -0.340 6.225 1.00 94.81 87 GLN A O 1
ATOM 741 N N . VAL A 1 88 ? -9.681 0.156 4.048 1.00 95.69 88 VAL A N 1
ATOM 742 C CA . VAL A 1 88 ? -10.875 0.994 4.230 1.00 95.69 88 VAL A CA 1
ATOM 743 C C . VAL A 1 88 ? -12.004 0.206 4.896 1.00 95.69 88 VAL A C 1
ATOM 745 O O . VAL A 1 88 ? -12.642 0.706 5.827 1.00 95.69 88 VAL A O 1
ATOM 748 N N . GLU A 1 89 ? -12.243 -1.034 4.473 1.00 95.44 89 GLU A N 1
ATOM 749 C CA . GLU A 1 89 ? -13.288 -1.872 5.063 1.00 95.44 89 GLU A CA 1
ATOM 750 C C . GLU A 1 89 ? -12.977 -2.238 6.522 1.00 95.44 89 GLU A C 1
ATOM 752 O O . GLU A 1 89 ? -13.845 -2.122 7.392 1.00 95.44 89 GLU A O 1
ATOM 757 N N . LYS A 1 90 ? -11.716 -2.562 6.839 1.00 96.00 90 LYS A N 1
ATOM 758 C CA . LYS A 1 90 ? -11.271 -2.765 8.230 1.00 96.00 90 LYS A CA 1
ATOM 759 C C . LYS A 1 90 ? -11.536 -1.525 9.091 1.00 96.00 90 LYS A C 1
ATOM 761 O O . LYS A 1 90 ? -12.070 -1.647 10.196 1.00 96.00 90 LYS A O 1
ATOM 766 N N . ILE A 1 91 ? -11.233 -0.329 8.584 1.00 95.12 91 ILE A N 1
ATOM 767 C CA . ILE A 1 91 ? -11.491 0.935 9.291 1.00 95.12 91 ILE A CA 1
ATOM 768 C C . ILE A 1 91 ? -12.994 1.135 9.528 1.00 95.12 91 ILE A C 1
ATOM 770 O O . ILE A 1 91 ? -13.396 1.488 10.642 1.00 95.12 91 ILE A O 1
ATOM 774 N N . LYS A 1 92 ? -13.848 0.870 8.530 1.00 94.75 92 LYS A N 1
ATOM 775 C CA . LYS A 1 92 ? -15.313 0.945 8.688 1.00 94.75 92 LYS A CA 1
ATOM 776 C C . LYS A 1 92 ? -15.816 -0.005 9.774 1.00 94.75 92 LYS A C 1
ATOM 778 O O . LYS A 1 92 ? -16.617 0.404 10.620 1.00 94.75 92 LYS A O 1
ATOM 783 N N . GLN A 1 93 ? -15.322 -1.241 9.795 1.00 94.38 93 GLN A N 1
ATOM 784 C CA . GLN A 1 93 ? -15.679 -2.228 10.816 1.00 94.38 93 GLN A CA 1
ATOM 785 C C . GLN A 1 93 ? -15.259 -1.774 12.218 1.00 94.38 93 GLN A C 1
ATOM 787 O O . GLN A 1 93 ? -16.062 -1.846 13.151 1.00 94.38 93 GLN A O 1
ATOM 792 N N . ILE A 1 94 ? -14.038 -1.253 12.372 1.00 94.81 94 ILE A N 1
ATOM 793 C CA . ILE A 1 94 ? -13.547 -0.703 13.644 1.00 94.81 94 ILE A CA 1
ATOM 794 C C . ILE A 1 94 ? -14.419 0.477 14.088 1.00 94.81 94 ILE A C 1
ATOM 796 O O . ILE A 1 94 ? -14.890 0.496 15.225 1.00 94.81 94 ILE A O 1
ATOM 800 N N . LYS A 1 95 ? -14.717 1.422 13.189 1.00 93.94 95 LYS A N 1
ATOM 801 C CA . LYS A 1 95 ? -15.584 2.575 13.478 1.00 93.94 95 LYS A CA 1
ATOM 802 C C . LYS A 1 95 ? -16.979 2.139 13.941 1.00 93.94 95 LYS A C 1
ATOM 804 O O . LYS A 1 95 ? -17.513 2.706 14.894 1.00 93.94 95 LYS A O 1
ATOM 809 N N . SER A 1 96 ? -17.547 1.111 13.310 1.00 92.94 96 SER A N 1
ATOM 810 C CA . SER A 1 96 ? -18.832 0.521 13.707 1.00 92.94 96 SER A CA 1
ATOM 811 C C . SER A 1 96 ? -18.772 -0.105 15.105 1.00 92.94 96 SER A C 1
ATOM 813 O O . SER A 1 96 ? -19.637 0.173 15.937 1.00 92.94 96 SER A O 1
ATOM 815 N N . LYS A 1 97 ? -17.720 -0.879 15.411 1.00 93.56 97 LYS A N 1
ATOM 816 C CA . LYS A 1 97 ? -17.500 -1.455 16.751 1.00 93.56 97 LYS A CA 1
ATOM 817 C C . LYS A 1 97 ? -17.380 -0.369 17.821 1.00 93.56 97 LYS A C 1
ATOM 819 O O . LYS A 1 97 ? -18.077 -0.441 18.826 1.00 93.56 97 LYS A O 1
ATOM 824 N N . ILE A 1 98 ? -16.583 0.673 17.571 1.00 91.81 98 ILE A N 1
ATOM 825 C CA . ILE A 1 98 ? -16.434 1.814 18.489 1.00 91.81 98 ILE A CA 1
ATOM 826 C C . ILE A 1 98 ? -17.786 2.488 18.745 1.00 91.81 98 ILE A C 1
ATOM 828 O O . ILE A 1 98 ? -18.106 2.801 19.889 1.00 91.81 98 ILE A O 1
ATOM 832 N N . LYS A 1 99 ? -18.601 2.697 17.701 1.00 92.19 99 LYS A N 1
ATOM 833 C CA . LYS A 1 99 ? -19.936 3.294 17.851 1.00 92.19 99 LYS A CA 1
ATOM 834 C C . LYS A 1 99 ? -20.852 2.429 18.722 1.00 92.19 99 LYS A C 1
ATOM 836 O O . LYS A 1 99 ? -21.514 2.968 19.602 1.00 92.19 99 LYS A O 1
ATOM 841 N N . LYS A 1 100 ? -20.868 1.110 18.504 1.00 91.38 100 LYS A N 1
ATOM 842 C CA . LYS A 1 100 ? -21.671 0.170 19.306 1.00 91.38 100 LYS A CA 1
ATOM 843 C C . LYS A 1 100 ? -21.251 0.162 20.775 1.00 91.38 100 LYS A C 1
AT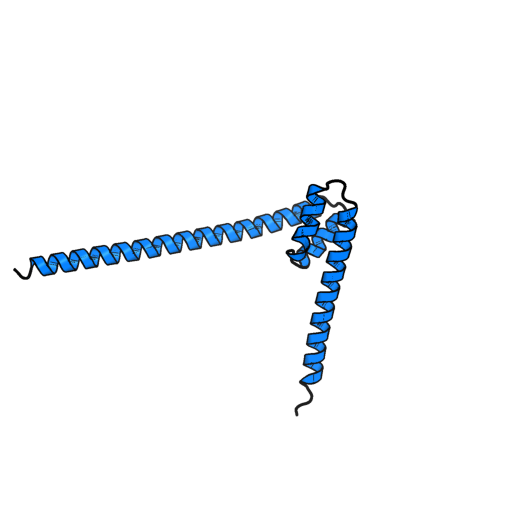OM 845 O O . LYS A 1 100 ? -22.110 0.207 21.643 1.00 91.38 100 LYS A O 1
ATOM 850 N N . GLU A 1 101 ? -19.951 0.144 21.051 1.00 91.06 101 GLU A N 1
ATOM 851 C CA . GLU A 1 101 ? -19.438 0.182 22.427 1.00 91.06 101 GLU A CA 1
ATOM 852 C C . GLU A 1 101 ? -19.742 1.514 23.127 1.00 91.06 101 GLU A C 1
ATOM 854 O O . GLU A 1 101 ? -20.075 1.524 24.309 1.00 91.06 101 GLU A O 1
ATOM 859 N N . LYS A 1 102 ? -19.693 2.643 22.404 1.00 89.25 102 LYS A N 1
ATOM 860 C CA . LYS A 1 102 ? -20.119 3.942 22.951 1.00 89.25 102 LYS A CA 1
ATOM 861 C C . LYS A 1 102 ? -21.604 3.957 23.319 1.00 89.25 102 LYS A C 1
ATOM 863 O O . LYS A 1 102 ? -21.922 4.396 24.416 1.00 89.25 102 LYS A O 1
ATOM 868 N N . LEU A 1 103 ? -22.472 3.449 22.441 1.00 89.75 103 LEU A N 1
ATOM 869 C CA . LEU A 1 103 ? -23.916 3.372 22.697 1.00 89.75 103 LEU A CA 1
ATOM 870 C C . LEU A 1 103 ? -24.227 2.500 23.916 1.00 89.75 103 LEU A C 1
ATOM 872 O O . LEU A 1 103 ? -24.931 2.947 24.808 1.00 89.75 103 LEU A O 1
ATOM 876 N N . LYS A 1 104 ? -23.616 1.313 24.017 1.00 90.50 104 LYS A N 1
ATOM 877 C CA . LYS A 1 104 ? -23.783 0.450 25.196 1.00 90.50 104 LYS A CA 1
ATOM 878 C C . LYS A 1 104 ? -23.390 1.148 26.494 1.00 90.50 104 LYS A C 1
ATOM 880 O O . LYS A 1 104 ? -24.075 0.997 27.492 1.00 90.50 104 LYS A O 1
ATOM 885 N N . LYS A 1 105 ? -22.281 1.898 26.499 1.00 87.06 105 LYS A N 1
ATOM 886 C CA . LYS A 1 105 ? -21.861 2.644 27.695 1.00 87.06 105 LYS A CA 1
ATOM 887 C C . LYS A 1 105 ? -22.875 3.714 28.091 1.00 87.06 105 LYS A C 1
ATOM 889 O O . LYS A 1 105 ? -23.113 3.862 29.281 1.00 87.06 105 LYS A O 1
ATOM 894 N N . GLN A 1 106 ? -23.449 4.419 27.118 1.00 86.25 106 GLN A N 1
ATOM 895 C CA . GLN A 1 106 ? -24.492 5.414 27.372 1.00 86.25 106 GLN A CA 1
ATOM 896 C C . GLN A 1 106 ? -25.758 4.761 27.930 1.00 86.25 106 GLN A C 1
ATOM 898 O O . GLN A 1 106 ? -26.209 5.165 28.989 1.00 86.25 106 GLN A O 1
ATOM 903 N N . GLU A 1 107 ? -26.250 3.688 27.305 1.00 85.56 107 GLU A N 1
ATOM 904 C CA . GLU A 1 107 ? -27.430 2.954 27.789 1.00 85.56 107 GLU A CA 1
ATOM 905 C C . GLU A 1 107 ? -27.239 2.422 29.219 1.00 85.56 107 GLU A C 1
ATOM 907 O O . GLU A 1 107 ? -28.162 2.450 30.027 1.00 85.56 107 GLU A O 1
ATOM 912 N N . THR A 1 108 ? -26.041 1.935 29.561 1.00 87.06 108 THR A N 1
ATOM 913 C CA . THR A 1 108 ? -25.744 1.496 30.931 1.00 87.06 108 THR A CA 1
ATOM 914 C C . THR A 1 108 ? -25.710 2.669 31.912 1.00 87.06 108 THR A C 1
ATOM 916 O O . THR A 1 108 ? -26.182 2.518 33.035 1.00 87.06 108 THR A O 1
ATOM 919 N N . GLN A 1 109 ? -25.160 3.822 31.515 1.00 87.31 109 GLN A N 1
ATOM 920 C CA . GLN A 1 109 ? -25.154 5.026 32.354 1.00 87.31 109 GLN A CA 1
ATOM 921 C C . GLN A 1 109 ? -26.577 5.518 32.621 1.00 87.31 109 GLN A C 1
ATOM 923 O O . GLN A 1 109 ? -26.932 5.672 33.782 1.00 87.31 109 GLN A O 1
ATOM 928 N N . GLU A 1 110 ? -27.397 5.648 31.575 1.00 82.62 110 GLU A N 1
ATOM 929 C CA . GLU A 1 110 ? -28.802 6.067 31.678 1.00 82.62 110 GLU A CA 1
ATOM 930 C C . GLU A 1 110 ? -29.601 5.128 32.593 1.00 82.62 110 GLU A C 1
ATOM 932 O O . GLU A 1 110 ? -30.289 5.592 33.495 1.00 82.62 110 GLU A O 1
ATOM 937 N N . LYS A 1 111 ? -29.433 3.805 32.458 1.00 85.38 111 LYS A N 1
ATOM 938 C CA . LYS A 1 111 ? -30.088 2.838 33.358 1.00 85.38 111 LYS A CA 1
ATOM 939 C C . LYS A 1 111 ? -29.651 2.966 34.811 1.00 85.38 111 LYS A C 1
ATOM 941 O O . LYS A 1 111 ? -30.473 2.828 35.704 1.00 85.38 111 LYS A O 1
ATOM 946 N N . THR A 1 112 ? -28.363 3.211 35.049 1.00 84.25 112 THR A N 1
ATOM 947 C CA . THR A 1 112 ? -27.849 3.377 36.418 1.00 84.25 112 THR A CA 1
ATOM 948 C C . THR A 1 112 ? -28.382 4.672 37.039 1.00 84.25 112 THR A C 1
ATOM 950 O O . THR A 1 112 ? -28.666 4.722 38.231 1.00 84.25 112 THR A O 1
ATOM 953 N N . GLU A 1 113 ? -28.517 5.733 36.242 1.00 83.88 113 GLU A N 1
ATOM 954 C CA . GLU A 1 113 ? -29.124 6.997 36.670 1.00 83.88 113 GLU A CA 1
ATOM 955 C C . GLU A 1 113 ? -30.619 6.819 36.983 1.00 83.88 113 GLU A C 1
ATOM 957 O O . GLU A 1 113 ? -31.045 7.213 38.066 1.00 83.88 113 GLU A O 1
ATOM 962 N N . GLU A 1 114 ? -31.382 6.137 36.119 1.00 77.75 114 GLU A N 1
ATOM 963 C CA . GLU A 1 114 ? -32.793 5.797 36.369 1.00 77.75 114 GLU A CA 1
ATOM 964 C C . GLU A 1 114 ? -32.977 4.931 37.629 1.00 77.75 114 GLU A C 1
ATOM 966 O O . GLU A 1 114 ? -33.878 5.187 38.428 1.00 77.75 114 GLU A O 1
ATOM 971 N N . GLU A 1 115 ? -32.126 3.920 37.841 1.00 81.56 115 GLU A N 1
ATOM 972 C CA . GLU A 1 115 ? -32.166 3.066 39.039 1.00 81.56 115 GLU A CA 1
ATOM 973 C C . GLU A 1 115 ? -31.897 3.873 40.319 1.00 81.56 115 GLU A C 1
ATOM 975 O O . GLU A 1 115 ? -32.641 3.739 41.292 1.00 81.56 115 GLU A O 1
ATOM 980 N N . ASN A 1 116 ? -30.904 4.770 40.302 1.00 82.38 116 ASN A N 1
ATOM 981 C CA . ASN A 1 116 ? -30.624 5.662 41.432 1.00 82.38 116 ASN A CA 1
ATOM 982 C C . ASN A 1 116 ? -31.784 6.638 41.700 1.00 82.38 116 ASN A C 1
ATOM 984 O O . ASN A 1 116 ? -32.093 6.928 42.856 1.00 82.38 116 ASN A O 1
ATOM 988 N N . GLU A 1 117 ? -32.429 7.181 40.664 1.00 79.44 117 GLU A N 1
ATOM 989 C CA . GLU A 1 117 ? -33.608 8.044 40.833 1.00 79.44 117 GLU A CA 1
ATOM 990 C C . GLU A 1 117 ? -34.794 7.278 41.434 1.00 79.44 117 GLU A C 1
ATOM 992 O O . GLU A 1 117 ? -35.468 7.793 42.328 1.00 79.44 117 GLU A O 1
ATOM 997 N N . LEU A 1 118 ? -35.022 6.035 40.999 1.00 82.00 118 LEU A N 1
ATOM 998 C CA . LEU A 1 118 ? -36.074 5.167 41.534 1.00 82.00 118 LEU A CA 1
ATOM 999 C C . LEU A 1 118 ? -35.825 4.770 42.994 1.00 82.00 118 LEU A C 1
ATOM 1001 O O . LEU A 1 118 ? -36.768 4.811 43.784 1.00 82.00 118 LEU A O 1
ATOM 1005 N N . GLU A 1 119 ? -34.592 4.426 43.377 1.00 74.56 119 GLU A N 1
ATOM 1006 C CA . GLU A 1 119 ? -34.245 4.157 44.783 1.00 74.56 119 GLU A CA 1
ATOM 1007 C C . GLU A 1 119 ? -34.505 5.384 45.668 1.00 74.56 119 GLU A C 1
ATOM 1009 O O . GLU A 1 119 ? -35.176 5.273 46.692 1.00 74.56 119 GLU A O 1
ATOM 1014 N N . ASN A 1 120 ? -34.089 6.577 45.228 1.00 75.94 120 ASN A N 1
ATOM 1015 C CA . ASN A 1 120 ? -34.330 7.822 45.968 1.00 75.94 120 ASN A CA 1
ATOM 1016 C C . ASN A 1 120 ? -35.826 8.176 46.111 1.00 75.94 120 ASN A C 1
ATOM 1018 O O . ASN A 1 120 ? -36.201 8.889 47.042 1.00 75.94 120 ASN A O 1
ATOM 1022 N N . LEU A 1 121 ? -36.685 7.709 45.199 1.00 76.75 121 LEU A N 1
ATOM 1023 C CA . LEU A 1 121 ? -38.141 7.880 45.279 1.00 76.75 121 LEU A CA 1
ATOM 1024 C C . LEU A 1 121 ? -38.822 6.855 46.198 1.00 76.75 121 LEU A C 1
ATOM 1026 O O . LEU A 1 121 ? -39.931 7.114 46.666 1.00 76.75 121 LEU A O 1
ATOM 1030 N N . LEU A 1 122 ? -38.193 5.701 46.431 1.00 67.94 122 LEU A N 1
ATOM 1031 C CA . LEU A 1 122 ? -38.708 4.623 47.283 1.00 67.94 122 LEU A CA 1
ATOM 1032 C C . LEU A 1 122 ? -38.264 4.746 48.753 1.00 67.94 122 LEU A C 1
ATOM 1034 O O . LEU A 1 122 ? -38.886 4.124 49.610 1.00 67.94 122 LEU A O 1
ATOM 1038 N N . ASP A 1 123 ? -37.243 5.559 49.042 1.00 58.97 123 ASP A N 1
ATOM 1039 C CA . ASP A 1 123 ? -36.738 5.875 50.393 1.00 58.97 123 ASP A CA 1
ATOM 1040 C C . ASP A 1 123 ? -37.508 7.022 51.113 1.00 58.97 123 ASP A C 1
ATOM 1042 O O . ASP A 1 123 ? -37.026 7.584 52.102 1.00 58.97 123 ASP A O 1
ATOM 1046 N N . PHE A 1 124 ? -38.718 7.364 50.645 1.00 53.25 124 PHE A N 1
ATOM 1047 C CA . PHE A 1 124 ? -39.664 8.321 51.259 1.00 53.25 124 PHE A CA 1
ATOM 1048 C C . PHE A 1 124 ? -40.805 7.619 52.011 1.00 53.25 124 PHE A C 1
ATOM 1050 O O . PHE A 1 124 ? -41.233 8.161 53.059 1.00 53.25 124 PHE A O 1
#

Sequence (124 aa):
MIKNNIYDKIYKVFNIINFFMERIFLENRIKKIISFIKNQDLGLFLETNISVFEDDDLERLLEFLETGSDELIADFLTEKTKEFMLQVEKIKQIKSKIKKEKLKKQETQEKTEEENELENLLDF